Protein AF-A0A497JUW7-F1 (afdb_monomer_lite)

pLDDT: mean 93.81, std 7.72, range [48.34, 98.5]

Foldseek 3Di:
DFDPDCLQPPPHDGPKDFDWDFPDDPVPFAAAQPPTFFFWFQDVVGRVDIDTFGFHDWDDDPNWIWTWTGRPNDPDIDPDIGTPVGTGGTGPDIHDDPDD

Radius of gyration: 12.96 Å; chains: 1; bounding box: 30×24×38 Å

Secondary structure (DSSP, 8-state):
----SGGGTTTS-TT-EEEEE-S--GGGS---TTTPPEEEEEETTEEEEEEEEEEEEEEEETTEEEEEEE-TT-SS--SSEEEGGGEEEEEEEEE-----

Structure (mmCIF, N/CA/C/O backbone):
data_AF-A0A497JUW7-F1
#
_entry.id   AF-A0A497JUW7-F1
#
loop_
_atom_site.group_PDB
_atom_site.id
_atom_site.type_symbol
_atom_site.label_atom_id
_atom_site.label_alt_id
_atom_site.label_comp_id
_atom_site.label_asym_id
_atom_site.label_entity_id
_atom_site.label_seq_id
_atom_site.pdbx_PDB_ins_code
_atom_site.Cartn_x
_atom_site.Cartn_y
_atom_site.Cartn_z
_atom_site.occupancy
_atom_site.B_iso_or_equiv
_atom_site.auth_seq_id
_atom_site.auth_comp_id
_atom_site.auth_asym_id
_atom_site.auth_atom_id
_atom_site.pdbx_PDB_model_num
ATOM 1 N N . MET A 1 1 ? -0.515 -5.802 -10.810 1.00 87.38 1 MET A N 1
ATOM 2 C CA . MET A 1 1 ? -0.491 -4.374 -11.231 1.00 87.38 1 MET A CA 1
ATOM 3 C C . MET A 1 1 ? 0.957 -3.935 -11.397 1.00 87.38 1 MET A C 1
ATOM 5 O O . MET A 1 1 ? 1.819 -4.689 -10.967 1.00 87.38 1 MET A O 1
ATOM 9 N N . THR A 1 2 ? 1.225 -2.754 -11.950 1.00 83.06 2 THR A N 1
ATOM 10 C CA . THR A 1 2 ? 2.587 -2.196 -12.050 1.00 83.06 2 THR A CA 1
ATOM 11 C C . THR A 1 2 ? 2.675 -0.843 -11.337 1.00 83.06 2 THR A C 1
ATOM 13 O O . THR A 1 2 ? 1.745 -0.044 -11.492 1.00 83.06 2 THR A O 1
ATOM 16 N N . PRO A 1 3 ? 3.744 -0.545 -10.569 1.00 83.25 3 PRO A N 1
ATOM 17 C CA . PRO A 1 3 ? 4.004 0.806 -10.083 1.00 83.25 3 PRO A CA 1
ATOM 18 C C . PRO A 1 3 ? 4.196 1.766 -11.258 1.00 83.25 3 PRO A C 1
ATOM 20 O O . PRO A 1 3 ? 4.817 1.412 -12.260 1.00 83.25 3 PRO A O 1
ATOM 23 N N . ILE A 1 4 ? 3.675 2.983 -11.114 1.00 87.25 4 ILE A N 1
ATOM 24 C CA . ILE A 1 4 ? 3.791 4.068 -12.105 1.00 87.25 4 ILE A CA 1
ATOM 25 C C . ILE A 1 4 ? 4.548 5.290 -11.557 1.00 87.25 4 ILE A C 1
ATOM 27 O O . ILE A 1 4 ? 4.631 6.314 -12.224 1.00 87.25 4 ILE A O 1
ATOM 31 N N . SER A 1 5 ? 5.066 5.193 -10.329 1.00 91.06 5 SER A N 1
ATOM 32 C CA . SER A 1 5 ? 5.780 6.247 -9.604 1.00 91.06 5 SER A CA 1
ATOM 33 C C . SER A 1 5 ? 7.012 5.660 -8.916 1.00 91.06 5 SER A C 1
ATOM 35 O O . SER A 1 5 ? 7.005 4.494 -8.522 1.00 91.06 5 SER A O 1
ATOM 37 N N . GLU A 1 6 ? 8.033 6.491 -8.720 1.00 93.38 6 GLU A N 1
ATOM 38 C CA . GLU A 1 6 ? 9.297 6.160 -8.049 1.00 93.38 6 GLU A CA 1
ATOM 39 C C . GLU A 1 6 ? 9.196 6.228 -6.509 1.00 93.38 6 GLU A C 1
ATOM 41 O O . GLU A 1 6 ? 10.193 6.070 -5.802 1.00 93.38 6 GLU A O 1
ATOM 46 N N . SER A 1 7 ? 7.999 6.464 -5.950 1.00 94.69 7 SER A N 1
ATOM 47 C CA . SER A 1 7 ? 7.797 6.633 -4.498 1.00 94.69 7 SER A CA 1
ATOM 48 C C . SER A 1 7 ? 8.157 5.399 -3.671 1.00 94.69 7 SER A C 1
ATOM 50 O O . SER A 1 7 ? 8.378 5.511 -2.467 1.00 94.69 7 SER A O 1
ATOM 52 N N . MET A 1 8 ? 8.220 4.227 -4.301 1.00 96.25 8 MET A N 1
ATOM 53 C CA . MET A 1 8 ? 8.582 2.962 -3.666 1.00 96.25 8 MET A CA 1
ATOM 54 C C . MET A 1 8 ? 9.989 2.480 -4.025 1.00 96.25 8 MET A C 1
ATOM 56 O O . MET A 1 8 ? 10.368 1.389 -3.603 1.00 96.25 8 MET A O 1
ATOM 60 N N . GLU A 1 9 ? 10.784 3.259 -4.760 1.00 93.50 9 GLU A N 1
ATOM 61 C CA . GLU A 1 9 ? 12.163 2.870 -5.057 1.00 93.50 9 GLU A CA 1
ATOM 62 C C . GLU A 1 9 ? 13.061 2.911 -3.804 1.00 93.50 9 GLU A C 1
ATOM 64 O O . GLU A 1 9 ? 12.866 3.748 -2.923 1.00 93.50 9 GLU A O 1
ATOM 69 N N . PRO A 1 10 ? 14.059 2.013 -3.685 1.00 92.75 10 PRO A N 1
ATOM 70 C CA . PRO A 1 10 ? 14.411 0.933 -4.613 1.00 92.75 10 PRO A CA 1
ATOM 71 C C . PRO A 1 10 ? 13.605 -0.364 -4.400 1.00 92.75 10 PRO A C 1
ATOM 73 O O . PRO A 1 10 ? 13.870 -1.350 -5.085 1.00 92.75 10 PRO A O 1
ATOM 76 N N . THR A 1 11 ? 12.668 -0.392 -3.447 1.00 93.75 11 THR A N 1
ATOM 77 C CA . THR A 1 11 ? 11.912 -1.596 -3.065 1.00 93.75 11 THR A CA 1
ATOM 78 C C . THR A 1 11 ? 11.021 -2.112 -4.191 1.00 93.75 11 THR A C 1
ATOM 80 O O . THR A 1 11 ? 11.002 -3.314 -4.442 1.00 93.75 11 THR A O 1
ATOM 83 N N . LEU A 1 12 ? 10.290 -1.214 -4.855 1.00 93.19 12 LEU A N 1
ATOM 84 C CA . LEU A 1 12 ? 9.509 -1.484 -6.060 1.00 93.19 12 LEU A CA 1
ATOM 85 C C . LEU A 1 12 ? 9.912 -0.479 -7.130 1.00 93.19 12 LEU A C 1
ATOM 87 O O . LEU A 1 12 ? 9.896 0.725 -6.874 1.00 93.19 12 LEU A O 1
ATOM 91 N N . LYS A 1 13 ? 10.234 -0.967 -8.324 1.00 93.31 13 LYS A N 1
ATOM 92 C CA . LYS A 1 13 ? 10.588 -0.127 -9.467 1.00 93.31 13 LYS A CA 1
ATOM 93 C C . LYS A 1 13 ? 9.394 0.072 -10.384 1.00 93.31 13 LYS A C 1
ATOM 95 O O . LYS A 1 13 ? 8.488 -0.764 -10.463 1.00 93.31 13 LYS A O 1
ATOM 100 N N . VAL A 1 14 ? 9.405 1.181 -11.117 1.00 91.75 14 VAL A N 1
ATOM 101 C CA . VAL A 1 14 ? 8.426 1.410 -12.184 1.00 91.75 14 VAL A CA 1
ATOM 102 C C . VAL A 1 14 ? 8.505 0.263 -13.196 1.00 91.75 14 VAL A C 1
ATOM 104 O O . VAL A 1 14 ? 9.582 -0.096 -13.665 1.00 91.75 14 VAL A O 1
ATOM 107 N N . GLY A 1 15 ? 7.349 -0.324 -13.516 1.00 89.56 15 GLY A N 1
ATOM 108 C CA . GLY A 1 15 ? 7.246 -1.470 -14.426 1.00 89.56 15 GLY A CA 1
ATOM 109 C C . GLY A 1 15 ? 7.324 -2.854 -13.770 1.00 89.56 15 GLY A C 1
ATOM 110 O O . GLY A 1 15 ? 6.975 -3.830 -14.432 1.00 89.56 15 GLY A O 1
ATOM 111 N N . ASP A 1 16 ? 7.685 -2.967 -12.485 1.00 92.31 16 ASP A N 1
ATOM 112 C CA . ASP A 1 16 ? 7.645 -4.255 -11.777 1.00 92.31 16 ASP A CA 1
ATOM 113 C C . ASP A 1 16 ? 6.228 -4.840 -11.772 1.00 92.31 16 ASP A C 1
ATOM 115 O O . ASP A 1 16 ? 5.244 -4.137 -11.526 1.00 92.31 16 ASP A O 1
ATOM 119 N N . LEU A 1 17 ? 6.104 -6.151 -11.991 1.00 92.69 17 LEU A N 1
ATOM 120 C CA . LEU A 1 17 ? 4.811 -6.820 -11.904 1.00 92.69 17 LEU A CA 1
ATOM 121 C C . LEU A 1 17 ? 4.550 -7.265 -10.461 1.00 92.69 17 LEU A C 1
ATOM 123 O O . LEU A 1 17 ? 5.217 -8.151 -9.927 1.00 92.69 17 LEU A O 1
ATOM 127 N N . LEU A 1 18 ? 3.537 -6.659 -9.842 1.00 94.56 18 LEU A N 1
ATOM 128 C CA . LEU A 1 18 ? 3.122 -6.952 -8.472 1.00 94.56 18 LEU A CA 1
ATOM 129 C C . LEU A 1 18 ? 2.017 -8.006 -8.442 1.00 94.56 18 LEU A C 1
ATOM 131 O O . LEU A 1 18 ? 0.954 -7.818 -9.057 1.00 94.56 18 LEU A O 1
ATOM 135 N N . VAL A 1 19 ? 2.246 -9.058 -7.656 1.00 95.06 19 VAL A N 1
ATOM 136 C CA . VAL A 1 19 ? 1.229 -10.036 -7.259 1.00 95.06 19 VAL A CA 1
ATOM 137 C C . VAL A 1 19 ? 0.615 -9.581 -5.941 1.00 95.06 19 VAL A C 1
ATOM 139 O O . VAL A 1 19 ? 1.321 -9.366 -4.954 1.00 95.06 19 VAL A O 1
ATOM 142 N N . ILE A 1 20 ? -0.708 -9.426 -5.939 1.00 95.94 20 ILE A N 1
ATOM 143 C CA . ILE A 1 20 ? -1.462 -8.859 -4.820 1.00 95.94 20 ILE A CA 1
ATOM 144 C C . ILE A 1 20 ? -2.373 -9.927 -4.237 1.00 95.94 20 ILE A C 1
ATOM 146 O O . ILE A 1 20 ? -3.143 -10.556 -4.962 1.00 95.94 20 ILE A O 1
ATOM 150 N N . GLN A 1 21 ? -2.313 -10.082 -2.921 1.00 95.19 21 GLN A N 1
ATOM 151 C CA . GLN A 1 21 ? -3.274 -10.854 -2.153 1.00 95.19 21 GLN A CA 1
ATOM 152 C C . GLN A 1 21 ? -4.378 -9.916 -1.653 1.00 95.19 21 GLN A C 1
ATOM 154 O O . GLN A 1 21 ? -4.124 -9.051 -0.816 1.00 95.19 21 GLN A O 1
ATOM 159 N N . GLY A 1 22 ? -5.589 -10.071 -2.192 1.00 93.50 22 GLY A N 1
ATOM 160 C CA . GLY A 1 22 ? -6.799 -9.417 -1.682 1.00 93.50 22 GLY A CA 1
ATOM 161 C C . GLY A 1 22 ? -7.521 -10.268 -0.634 1.00 93.50 22 GLY A C 1
ATOM 162 O O . GLY A 1 22 ? -7.038 -11.334 -0.257 1.00 93.50 22 GLY A O 1
ATOM 163 N N . GLY A 1 23 ? -8.695 -9.808 -0.187 1.00 88.69 23 GLY A N 1
ATOM 164 C CA . GLY A 1 23 ? -9.541 -10.550 0.763 1.00 88.69 23 GLY A CA 1
ATOM 165 C C . GLY A 1 23 ? -8.904 -10.745 2.144 1.00 88.69 23 GLY A C 1
ATOM 166 O O . GLY A 1 23 ? -9.166 -11.747 2.801 1.00 88.69 23 GLY A O 1
ATOM 167 N N . LEU A 1 24 ? -8.028 -9.822 2.540 1.00 89.88 24 LEU A N 1
ATOM 168 C CA . LEU A 1 24 ? -7.336 -9.836 3.826 1.00 89.88 24 LEU A CA 1
ATOM 169 C C . LEU A 1 24 ? -8.260 -9.328 4.929 1.00 89.88 24 LEU A C 1
ATOM 171 O O . LEU A 1 24 ? -9.033 -8.395 4.691 1.00 89.88 24 LEU A O 1
ATOM 175 N N . ASN A 1 25 ? -8.105 -9.851 6.147 1.00 93.44 25 ASN A N 1
ATOM 176 C CA . ASN A 1 25 ? -8.595 -9.116 7.302 1.00 93.44 25 ASN A CA 1
ATOM 177 C C . ASN A 1 25 ? -7.618 -7.965 7.592 1.00 93.44 25 ASN A C 1
ATOM 179 O O . ASN A 1 25 ? -6.405 -8.131 7.433 1.00 93.44 25 ASN A O 1
ATOM 183 N N . PRO A 1 26 ? -8.090 -6.800 8.057 1.00 90.88 26 PRO A N 1
ATOM 184 C CA . PRO A 1 26 ? -7.211 -5.669 8.377 1.00 90.88 26 PRO A CA 1
ATOM 185 C C . PRO A 1 26 ? -6.179 -5.992 9.477 1.00 90.88 26 PRO A C 1
ATOM 187 O O . PRO A 1 26 ? -5.098 -5.399 9.559 1.00 90.88 26 PRO A O 1
ATOM 190 N N . GLU A 1 27 ? -6.487 -6.980 10.315 1.00 93.25 27 GLU A N 1
ATOM 191 C CA . GLU A 1 27 ? -5.585 -7.535 11.324 1.00 93.25 27 GLU A CA 1
ATOM 192 C C . GLU A 1 27 ? -4.342 -8.197 10.705 1.00 93.25 27 GLU A C 1
ATOM 194 O O . GLU A 1 27 ? -3.247 -8.018 11.239 1.00 93.25 27 GLU A O 1
ATOM 199 N N . ASP A 1 28 ? -4.484 -8.835 9.536 1.00 93.81 28 ASP A N 1
ATOM 200 C CA . ASP A 1 28 ? -3.431 -9.584 8.824 1.00 93.81 28 ASP A CA 1
ATOM 201 C C . ASP A 1 28 ? -2.387 -8.685 8.135 1.00 93.81 28 ASP A C 1
ATOM 203 O O . ASP A 1 28 ? -1.417 -9.173 7.537 1.00 93.81 28 ASP A O 1
ATOM 207 N N . ILE A 1 29 ? -2.605 -7.368 8.161 1.00 96.75 29 ILE A N 1
ATOM 208 C CA . ILE A 1 29 ? -1.703 -6.371 7.591 1.00 96.75 29 ILE A CA 1
ATOM 209 C C . ILE A 1 29 ? -0.725 -5.929 8.678 1.00 96.75 29 ILE A C 1
ATOM 211 O O . ILE A 1 29 ? -1.116 -5.290 9.666 1.00 96.75 29 ILE A O 1
ATOM 215 N N . ASN A 1 30 ? 0.553 -6.251 8.480 1.00 97.81 30 ASN A N 1
ATOM 216 C CA . ASN A 1 30 ? 1.625 -5.754 9.332 1.00 97.81 30 ASN A CA 1
ATOM 217 C C . ASN A 1 30 ? 1.879 -4.272 9.033 1.00 97.81 30 ASN A C 1
ATOM 219 O O . ASN A 1 30 ? 2.021 -3.896 7.870 1.00 97.81 30 ASN A O 1
ATOM 223 N N . ALA A 1 31 ? 1.968 -3.433 10.063 1.00 97.81 31 ALA A N 1
ATOM 224 C CA . ALA A 1 31 ? 2.191 -2.002 9.899 1.00 97.81 31 ALA A CA 1
ATOM 225 C C . ALA A 1 31 ? 3.310 -1.529 10.830 1.00 97.81 31 ALA A C 1
ATOM 227 O O . ALA A 1 31 ? 3.098 -1.341 12.022 1.00 97.81 31 ALA A O 1
ATOM 228 N N . GLU A 1 32 ? 4.497 -1.354 10.256 1.00 97.25 32 GLU A N 1
ATOM 229 C CA . GLU A 1 32 ? 5.731 -0.979 10.948 1.00 97.25 32 GLU A CA 1
ATOM 230 C C . GLU A 1 32 ? 6.629 -0.243 9.934 1.00 97.25 32 GLU A C 1
ATOM 232 O O . GLU A 1 32 ? 6.707 -0.680 8.780 1.00 97.25 32 GLU A O 1
ATOM 237 N N . PRO A 1 33 ? 7.339 0.843 10.289 1.00 93.12 33 PRO A N 1
ATOM 238 C CA . PRO A 1 33 ? 8.019 1.698 9.317 1.00 93.12 33 PRO A CA 1
ATOM 239 C C . PRO 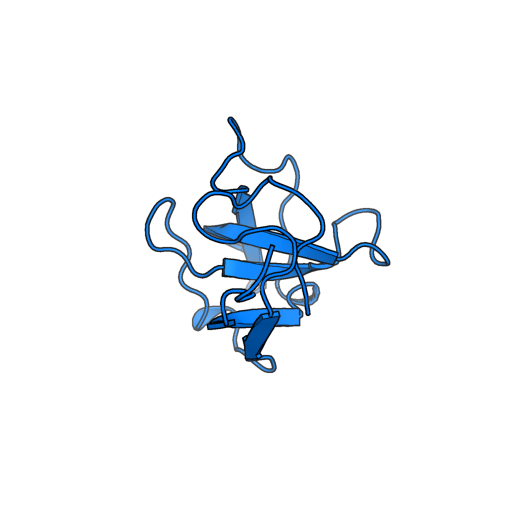A 1 33 ? 9.006 1.005 8.372 1.00 93.12 33 PRO A C 1
ATOM 241 O O . PRO A 1 33 ? 9.139 1.444 7.235 1.00 93.12 33 PRO A O 1
ATOM 244 N N . ASN A 1 34 ? 9.673 -0.071 8.806 1.00 93.06 34 ASN A N 1
ATOM 245 C CA . ASN A 1 34 ? 10.699 -0.756 8.003 1.00 93.06 34 ASN A CA 1
ATOM 246 C C . ASN A 1 34 ? 10.317 -2.180 7.574 1.00 93.06 34 ASN A C 1
ATOM 248 O O . ASN A 1 34 ? 10.944 -2.741 6.679 1.00 93.06 34 ASN A O 1
ATOM 252 N N . THR A 1 35 ? 9.319 -2.786 8.217 1.00 96.56 35 THR A N 1
ATOM 253 C CA . THR A 1 35 ? 8.938 -4.196 8.006 1.00 96.56 35 THR A CA 1
ATOM 254 C C . THR A 1 35 ? 7.447 -4.374 7.741 1.00 96.56 35 THR A C 1
ATOM 256 O O . THR A 1 35 ? 6.983 -5.501 7.578 1.00 96.56 35 THR A O 1
ATOM 259 N N . GLY A 1 36 ? 6.693 -3.276 7.685 1.00 97.88 36 GLY A N 1
ATOM 260 C CA . GLY A 1 36 ? 5.282 -3.280 7.344 1.00 97.88 36 GLY A CA 1
ATOM 261 C C . GLY A 1 36 ? 5.030 -3.781 5.931 1.00 97.88 36 GLY A C 1
ATOM 262 O O . GLY A 1 36 ? 5.891 -3.688 5.048 1.00 97.88 36 GLY A O 1
ATOM 263 N N . ASP A 1 37 ? 3.830 -4.302 5.730 1.00 98.31 37 ASP A N 1
ATOM 264 C CA . ASP A 1 37 ? 3.375 -4.792 4.442 1.00 98.31 37 ASP A CA 1
ATOM 265 C C . ASP A 1 37 ? 3.253 -3.633 3.445 1.00 98.31 37 ASP A C 1
ATOM 267 O O . ASP A 1 37 ? 2.873 -2.510 3.788 1.00 98.31 37 ASP A O 1
ATOM 271 N N . ILE A 1 38 ? 3.557 -3.912 2.178 1.00 98.19 38 ILE A N 1
ATOM 272 C CA . ILE A 1 38 ? 3.264 -2.985 1.087 1.00 98.19 38 ILE A CA 1
ATOM 273 C C . ILE A 1 38 ? 1.824 -3.227 0.661 1.00 98.19 38 ILE A C 1
ATOM 275 O O . ILE A 1 38 ? 1.480 -4.323 0.214 1.00 98.19 38 ILE A O 1
ATOM 279 N N . ILE A 1 39 ? 0.987 -2.207 0.793 1.00 98.06 39 ILE A N 1
ATOM 280 C CA . ILE A 1 39 ? -0.446 -2.297 0.530 1.00 98.06 39 ILE A CA 1
ATOM 281 C C . ILE A 1 39 ? -0.836 -1.475 -0.688 1.00 98.06 39 ILE A C 1
ATOM 283 O O . ILE A 1 39 ? -0.264 -0.423 -0.971 1.00 98.06 39 ILE A O 1
ATOM 287 N N . VAL A 1 40 ? -1.837 -1.980 -1.400 1.00 97.75 40 VAL A N 1
ATOM 288 C CA . VAL A 1 40 ? -2.503 -1.299 -2.504 1.00 97.75 40 VAL A CA 1
ATOM 289 C C . VAL A 1 40 ? -3.845 -0.809 -1.994 1.00 97.75 40 VAL A C 1
ATOM 291 O O . VAL A 1 40 ? -4.629 -1.598 -1.462 1.00 97.75 40 VAL A O 1
ATOM 294 N N . PHE A 1 41 ? -4.122 0.477 -2.156 1.00 97.38 41 PHE A N 1
ATOM 295 C CA . PHE A 1 41 ? -5.343 1.085 -1.643 1.00 97.38 41 PHE A CA 1
ATOM 296 C C . PHE A 1 41 ? -5.855 2.200 -2.547 1.00 97.38 41 PHE A C 1
ATOM 298 O O . PHE A 1 41 ? -5.118 2.762 -3.359 1.00 97.38 41 PHE A O 1
ATOM 305 N N . ARG A 1 42 ? -7.140 2.522 -2.400 1.00 97.50 42 ARG A N 1
ATOM 306 C CA . ARG A 1 42 ? -7.754 3.691 -3.040 1.00 97.50 42 ARG A CA 1
ATOM 307 C C . ARG A 1 42 ? -7.327 4.955 -2.315 1.00 97.50 42 ARG A C 1
ATOM 309 O O . ARG A 1 42 ? -7.441 5.019 -1.094 1.00 97.50 42 ARG A O 1
ATOM 316 N N . LYS A 1 43 ? -6.880 5.977 -3.037 1.00 96.38 43 LYS A N 1
ATOM 317 C CA . LYS A 1 43 ? -6.443 7.233 -2.422 1.00 96.38 43 LYS A CA 1
ATOM 318 C C . LYS A 1 43 ? -7.606 7.938 -1.710 1.00 96.38 43 LYS A C 1
ATOM 320 O O . LYS A 1 43 ? -8.622 8.236 -2.349 1.00 96.38 43 LYS A O 1
ATOM 325 N N . PRO A 1 44 ? -7.475 8.272 -0.413 1.00 95.38 44 PRO A N 1
ATOM 326 C CA . PRO A 1 44 ? -8.454 9.111 0.267 1.00 95.38 44 PRO A CA 1
ATOM 327 C C . PRO A 1 44 ? -8.656 10.445 -0.465 1.00 95.38 44 PRO A C 1
ATOM 329 O O . PRO A 1 44 ? -7.700 11.148 -0.780 1.00 95.38 44 PRO A O 1
ATOM 332 N N . GLY A 1 45 ? -9.910 10.776 -0.778 1.00 94.38 45 GLY A N 1
ATOM 333 C CA . GLY A 1 45 ? -10.277 11.972 -1.548 1.00 94.38 45 GLY A CA 1
ATOM 334 C C . GLY A 1 45 ? -10.245 11.817 -3.076 1.00 94.38 45 GLY A C 1
ATOM 335 O O . GLY A 1 45 ? -10.846 12.645 -3.754 1.00 94.38 45 GLY A O 1
ATOM 336 N N . ASN A 1 46 ? -9.624 10.764 -3.624 1.00 94.50 46 ASN A N 1
ATOM 337 C CA . ASN A 1 46 ? -9.681 10.429 -5.055 1.00 94.50 46 ASN A CA 1
ATOM 338 C C . ASN A 1 46 ? -9.719 8.898 -5.280 1.00 94.50 46 ASN A C 1
ATOM 340 O O . ASN A 1 46 ? -8.696 8.302 -5.620 1.00 94.50 46 ASN A O 1
ATOM 344 N N . PRO A 1 47 ? -10.875 8.234 -5.086 1.00 88.50 47 PRO A N 1
ATOM 345 C CA . PRO A 1 47 ? -10.960 6.769 -5.069 1.00 88.50 47 PRO A CA 1
ATOM 346 C C . PRO A 1 47 ? -10.662 6.048 -6.396 1.00 88.50 47 PRO A C 1
ATOM 348 O O . PRO A 1 47 ? -10.532 4.818 -6.386 1.00 88.50 47 PRO A O 1
ATOM 351 N N . ASP A 1 48 ? -10.582 6.783 -7.510 1.00 93.25 48 ASP A N 1
ATOM 352 C CA . ASP A 1 48 ? -10.191 6.269 -8.832 1.00 93.25 48 ASP A CA 1
ATOM 353 C C . ASP A 1 48 ? -8.668 6.091 -8.962 1.00 93.25 48 ASP A C 1
ATOM 355 O O . ASP A 1 48 ? -8.189 5.352 -9.821 1.00 93.25 48 ASP A O 1
ATOM 359 N N . GLU A 1 49 ? -7.896 6.737 -8.085 1.00 94.81 49 GLU A N 1
ATOM 360 C CA . GLU A 1 49 ? -6.442 6.630 -8.026 1.00 94.81 49 GLU A CA 1
ATOM 361 C C . GLU A 1 49 ? -6.032 5.531 -7.037 1.00 94.81 49 GLU A C 1
ATOM 363 O O . GLU A 1 49 ? -6.439 5.527 -5.870 1.00 94.81 49 GLU A O 1
ATOM 368 N N . LEU A 1 50 ? -5.205 4.593 -7.504 1.00 96.06 50 LEU A N 1
ATOM 369 C CA . LEU A 1 50 ? -4.615 3.554 -6.665 1.00 96.06 50 LEU A CA 1
ATOM 370 C C . LEU A 1 50 ? -3.205 3.948 -6.247 1.00 96.06 50 LEU A C 1
ATOM 372 O O . LEU A 1 50 ? -2.392 4.349 -7.078 1.00 96.06 50 LEU A O 1
ATOM 376 N N . VAL A 1 51 ? -2.910 3.768 -4.965 1.00 97.25 51 VAL A N 1
ATOM 377 C CA . VAL A 1 51 ? -1.600 4.041 -4.374 1.00 97.25 51 VAL A CA 1
ATOM 378 C C . VAL A 1 51 ? -1.026 2.741 -3.828 1.00 97.25 51 VAL A C 1
ATOM 380 O O . VAL A 1 51 ? -1.750 1.909 -3.279 1.00 97.25 51 VAL A O 1
ATOM 383 N N . VAL A 1 52 ? 0.283 2.563 -4.006 1.00 97.69 52 VAL A N 1
ATOM 384 C CA . VAL A 1 52 ? 1.045 1.425 -3.483 1.00 97.69 52 VAL A CA 1
ATOM 385 C C . VAL A 1 52 ? 2.103 1.974 -2.547 1.00 97.69 52 VAL A C 1
ATOM 387 O O . VAL A 1 52 ? 3.075 2.535 -3.033 1.00 97.69 52 VAL A O 1
ATOM 390 N N . HIS A 1 53 ? 1.923 1.827 -1.237 1.00 98.38 53 HIS A N 1
ATOM 391 C CA . HIS A 1 53 ? 2.864 2.317 -0.225 1.00 98.38 53 HIS A CA 1
ATOM 392 C C . HIS A 1 53 ? 2.999 1.324 0.932 1.00 98.38 53 HIS A C 1
ATOM 394 O O . HIS A 1 53 ? 2.163 0.436 1.114 1.00 98.38 53 HIS A O 1
ATOM 400 N N . ARG A 1 54 ? 4.058 1.471 1.734 1.00 98.50 54 ARG A N 1
ATOM 401 C CA . ARG A 1 54 ? 4.253 0.665 2.939 1.00 98.50 54 ARG A CA 1
ATOM 402 C C . ARG A 1 54 ? 3.319 1.134 4.045 1.00 98.50 54 ARG A C 1
ATOM 404 O O . ARG A 1 54 ? 3.253 2.331 4.329 1.00 98.50 54 ARG A O 1
ATOM 411 N N . ALA A 1 55 ? 2.626 0.201 4.687 1.00 98.44 55 ALA A N 1
ATOM 412 C CA . ALA A 1 55 ? 1.920 0.459 5.933 1.00 98.44 55 ALA A CA 1
ATOM 413 C C . ALA A 1 55 ? 2.952 0.653 7.051 1.00 98.44 55 ALA A C 1
ATOM 415 O O . ALA A 1 55 ? 3.670 -0.276 7.408 1.00 98.44 55 ALA A O 1
ATOM 416 N N . ILE A 1 56 ? 3.047 1.862 7.598 1.00 98.50 56 ILE A N 1
ATOM 417 C CA . ILE A 1 56 ? 4.040 2.195 8.631 1.00 98.50 56 ILE A CA 1
ATOM 418 C C . ILE A 1 56 ? 3.441 2.259 10.035 1.00 98.50 56 ILE A C 1
ATOM 420 O O . ILE A 1 56 ? 4.180 2.247 11.012 1.00 98.50 56 ILE A O 1
ATOM 424 N N . ASN A 1 57 ? 2.114 2.367 10.135 1.00 98.19 57 ASN A N 1
ATOM 425 C CA . ASN A 1 57 ? 1.385 2.317 11.395 1.00 98.19 57 ASN A CA 1
ATOM 426 C C . ASN A 1 57 ? -0.067 1.874 11.153 1.00 98.19 57 ASN A C 1
ATOM 428 O O . ASN A 1 57 ? -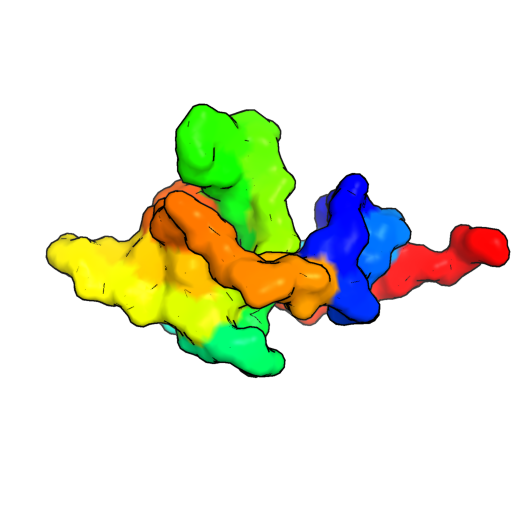0.625 2.134 10.083 1.00 98.19 57 ASN A O 1
ATOM 432 N N . LYS A 1 58 ? -0.674 1.239 12.156 1.00 97.31 58 LYS A N 1
ATOM 433 C CA . LYS A 1 58 ? -2.071 0.798 12.164 1.00 97.31 58 LYS A CA 1
ATOM 434 C C . LYS A 1 58 ? -2.738 1.276 13.448 1.00 97.31 58 LYS A C 1
ATOM 436 O O . LYS A 1 58 ? -2.236 1.040 14.542 1.00 97.31 58 LYS A O 1
ATOM 441 N N . ILE A 1 59 ? -3.870 1.954 13.305 1.00 97.38 59 ILE A N 1
ATOM 442 C CA . ILE A 1 59 ? -4.624 2.558 14.402 1.00 97.38 59 ILE A CA 1
ATOM 443 C C . ILE A 1 59 ? -6.022 1.960 14.394 1.00 97.38 59 ILE A C 1
ATOM 445 O O . ILE A 1 59 ? -6.708 1.999 13.375 1.00 97.38 59 ILE A O 1
ATOM 449 N N . GLU A 1 60 ? -6.464 1.451 15.536 1.00 96.88 60 GLU A N 1
ATOM 450 C CA . GLU A 1 60 ? -7.843 1.014 15.721 1.00 96.88 60 GLU A CA 1
ATOM 451 C C . GLU A 1 60 ? -8.674 2.142 16.345 1.00 96.88 60 GLU A C 1
ATOM 453 O O . GLU A 1 60 ? -8.294 2.725 17.364 1.00 96.88 60 GLU A O 1
ATOM 458 N N . ARG A 1 61 ? -9.815 2.475 15.732 1.00 96.50 61 ARG A N 1
ATOM 459 C CA . ARG A 1 61 ? -10.790 3.433 16.274 1.00 96.50 61 ARG A CA 1
ATOM 460 C C . ARG A 1 61 ? -12.198 2.889 16.084 1.00 96.50 61 ARG A C 1
ATOM 462 O O . ARG A 1 61 ? -12.653 2.735 14.955 1.00 96.50 61 ARG A O 1
ATOM 469 N N . ASN A 1 62 ? -12.904 2.660 17.192 1.00 94.69 62 ASN A N 1
ATOM 470 C CA . ASN A 1 62 ? -14.285 2.161 17.203 1.00 94.69 62 ASN A CA 1
ATOM 471 C C . ASN A 1 62 ? -14.462 0.842 16.420 1.00 94.69 62 ASN A C 1
ATOM 473 O O . ASN A 1 62 ? -15.425 0.702 15.669 1.00 94.69 62 ASN A O 1
ATOM 477 N N . GLY A 1 63 ? -13.518 -0.098 16.565 1.00 93.94 63 GLY A N 1
ATOM 478 C CA . GLY A 1 63 ? -13.554 -1.396 15.879 1.00 93.94 63 GLY A CA 1
ATOM 479 C C . GLY A 1 63 ? -13.261 -1.336 14.377 1.00 93.94 63 GLY A C 1
ATOM 480 O O . GLY A 1 63 ? -13.622 -2.260 13.659 1.00 93.94 63 GLY A O 1
ATOM 481 N N . ARG A 1 64 ? -12.658 -0.241 13.896 1.00 96.31 64 ARG A N 1
ATOM 482 C CA . ARG A 1 64 ? -12.202 -0.074 12.510 1.00 96.31 64 ARG A CA 1
ATOM 483 C C . ARG A 1 64 ? -10.724 0.259 12.467 1.00 96.31 64 ARG A C 1
ATOM 485 O O . ARG A 1 64 ? -10.258 1.078 13.269 1.00 96.31 64 ARG A O 1
ATOM 492 N N . TYR A 1 65 ? -10.012 -0.306 11.502 1.00 97.44 65 TYR A N 1
ATOM 493 C CA . TYR A 1 65 ? -8.603 -0.014 11.291 1.00 97.44 65 TYR A CA 1
ATOM 494 C C . TYR A 1 65 ? -8.373 1.133 10.306 1.00 97.44 65 TYR A C 1
ATOM 496 O O . TYR A 1 65 ? -9.047 1.283 9.284 1.00 97.44 65 TYR A O 1
ATOM 504 N N . TYR A 1 66 ? -7.360 1.931 10.629 1.00 98.06 66 TYR A N 1
ATOM 505 C CA . TYR A 1 66 ? -6.827 3.011 9.813 1.00 98.06 66 TYR A CA 1
ATOM 506 C C . TYR A 1 66 ? -5.320 2.831 9.685 1.00 98.06 66 TYR A C 1
ATOM 508 O O . TYR A 1 66 ? -4.622 2.606 10.675 1.00 98.06 66 TYR A O 1
ATOM 516 N N . PHE A 1 67 ? -4.810 2.957 8.469 1.00 98.31 67 PHE A N 1
ATOM 517 C CA . PHE A 1 67 ? -3.401 2.774 8.161 1.00 98.31 67 PHE A CA 1
ATOM 518 C C . PHE A 1 67 ? -2.751 4.114 7.845 1.00 98.31 67 PHE A C 1
ATOM 520 O O . PHE A 1 67 ? -3.266 4.898 7.045 1.00 98.31 67 PHE A O 1
ATOM 527 N N . ILE A 1 68 ? -1.587 4.355 8.444 1.00 98.38 68 ILE A N 1
ATOM 528 C CA . ILE A 1 68 ? -0.671 5.400 7.989 1.00 98.38 68 ILE A CA 1
ATOM 529 C C . ILE A 1 68 ? 0.285 4.741 7.009 1.00 98.38 68 ILE A C 1
ATOM 531 O O . ILE A 1 68 ? 0.888 3.707 7.311 1.00 98.38 68 ILE A O 1
ATOM 535 N N . THR A 1 69 ? 0.417 5.342 5.834 1.00 98.50 69 THR A N 1
ATOM 536 C CA . THR A 1 69 ? 1.224 4.809 4.741 1.00 98.50 69 THR A CA 1
ATOM 537 C C . THR A 1 69 ? 2.328 5.776 4.350 1.00 98.50 69 THR A C 1
ATOM 539 O O . THR A 1 69 ? 2.286 6.970 4.657 1.00 98.50 69 THR A O 1
ATOM 542 N N . LYS A 1 70 ? 3.381 5.236 3.743 1.00 98.50 70 LYS A N 1
ATOM 543 C CA . LYS A 1 70 ? 4.513 6.014 3.256 1.00 98.50 70 LYS A CA 1
ATOM 544 C C . LYS A 1 70 ? 5.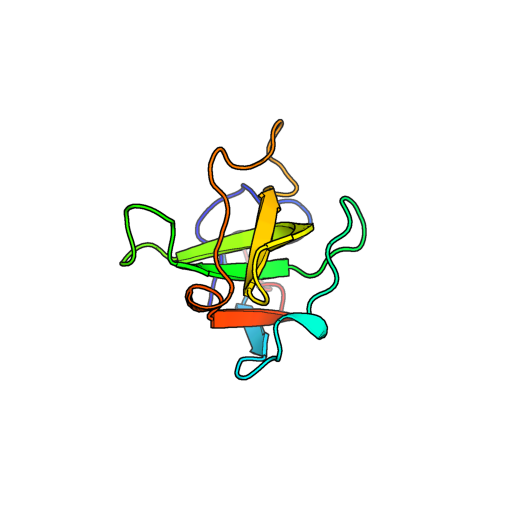157 5.298 2.074 1.00 98.50 70 LYS A C 1
ATOM 546 O O . LYS A 1 70 ? 5.410 4.096 2.140 1.00 98.50 70 LYS A O 1
ATOM 551 N N . GLY A 1 71 ? 5.473 6.050 1.025 1.00 97.94 71 GLY A N 1
ATOM 552 C CA . GLY A 1 71 ? 6.388 5.585 -0.012 1.00 97.94 71 GLY A CA 1
ATOM 553 C C . GLY A 1 71 ? 7.792 5.388 0.555 1.00 97.94 71 GLY A C 1
ATOM 554 O O . GLY A 1 71 ? 8.306 6.271 1.252 1.00 97.94 71 GLY A O 1
ATOM 555 N N . ASP A 1 72 ? 8.429 4.254 0.283 1.00 97.19 72 ASP A N 1
ATOM 556 C CA . ASP A 1 72 ? 9.776 3.958 0.789 1.00 97.19 72 ASP A CA 1
ATOM 557 C C . ASP A 1 72 ? 10.785 5.066 0.428 1.00 97.19 72 ASP A C 1
ATOM 559 O O . ASP A 1 72 ? 11.582 5.461 1.281 1.00 97.19 72 ASP A O 1
ATOM 563 N N . ASN A 1 73 ? 10.645 5.667 -0.758 1.00 96.94 73 ASN A N 1
ATOM 564 C CA . ASN A 1 73 ? 11.454 6.783 -1.257 1.00 96.94 73 ASN A CA 1
ATOM 565 C C . ASN A 1 73 ? 10.956 8.178 -0.818 1.00 96.94 73 ASN A C 1
ATOM 567 O O . ASN A 1 73 ? 11.598 9.195 -1.075 1.00 96.94 73 ASN A O 1
ATOM 571 N N . ASN A 1 74 ? 9.794 8.276 -0.168 1.00 96.75 74 ASN A N 1
ATOM 572 C CA . ASN A 1 74 ? 9.248 9.569 0.250 1.00 96.75 74 ASN A CA 1
ATOM 573 C C . ASN A 1 74 ? 9.936 10.065 1.532 1.00 96.75 74 ASN A C 1
ATOM 575 O O . ASN A 1 74 ? 10.245 9.288 2.433 1.00 96.75 74 ASN A O 1
ATOM 579 N N . ALA A 1 75 ? 10.113 11.379 1.687 1.00 96.38 75 ALA A N 1
ATOM 580 C CA . ALA A 1 75 ? 10.707 11.955 2.903 1.00 96.38 75 ALA A CA 1
ATOM 581 C C . ALA A 1 75 ? 9.749 11.971 4.111 1.00 96.38 75 ALA A C 1
ATOM 583 O O . ALA A 1 75 ? 10.181 12.091 5.257 1.00 96.38 75 ALA A O 1
ATOM 584 N N . ARG A 1 76 ? 8.436 11.898 3.866 1.00 97.44 76 ARG A N 1
ATOM 585 C CA . ARG A 1 76 ? 7.384 11.999 4.886 1.00 97.44 76 ARG A CA 1
ATOM 586 C C . ARG A 1 76 ? 6.291 10.958 4.630 1.00 97.44 76 ARG A C 1
ATOM 588 O O . ARG A 1 76 ? 6.158 10.523 3.485 1.00 97.44 76 ARG A O 1
ATOM 595 N N . PRO A 1 77 ? 5.533 10.562 5.667 1.00 97.94 77 PRO A N 1
ATOM 596 C CA . PRO A 1 77 ? 4.305 9.801 5.490 1.00 97.94 77 PRO A CA 1
ATOM 597 C C . PRO A 1 77 ? 3.289 10.549 4.634 1.00 97.94 77 PRO A C 1
ATOM 599 O O . PRO A 1 77 ? 3.344 11.778 4.516 1.00 97.94 77 PRO A O 1
ATOM 602 N N . ASP A 1 78 ? 2.343 9.796 4.091 1.00 97.50 78 ASP A N 1
ATOM 603 C CA . ASP A 1 78 ? 1.191 10.362 3.411 1.00 97.50 78 ASP A CA 1
ATOM 604 C C . ASP A 1 78 ? 0.369 11.218 4.386 1.00 97.50 78 ASP A C 1
ATOM 606 O O . ASP A 1 78 ? 0.278 10.939 5.584 1.00 97.50 78 ASP A O 1
ATOM 610 N N . ASN A 1 79 ? -0.236 12.291 3.881 1.00 96.75 79 ASN A N 1
ATOM 611 C CA . ASN A 1 79 ? -0.999 13.246 4.689 1.00 96.75 79 ASN A CA 1
ATOM 612 C C . ASN A 1 79 ? -2.468 12.829 4.891 1.00 96.75 79 ASN A C 1
ATOM 614 O O . ASN A 1 79 ? -3.321 13.682 5.140 1.00 96.75 79 ASN A O 1
ATOM 618 N N . TRP A 1 80 ? -2.761 11.533 4.779 1.00 96.69 80 TRP A N 1
ATOM 619 C CA . TRP A 1 80 ? -4.077 10.935 4.976 1.00 96.69 80 TRP A CA 1
ATOM 620 C C . TRP A 1 80 ? -3.975 9.644 5.792 1.00 96.69 80 TRP A C 1
ATOM 622 O O . TRP A 1 80 ? -2.937 8.985 5.835 1.00 96.69 80 TRP A O 1
ATOM 632 N N . GLU A 1 81 ? -5.092 9.259 6.399 1.00 97.38 81 GLU A N 1
ATOM 633 C CA . GLU A 1 81 ? -5.281 7.930 6.975 1.00 97.38 81 GLU A CA 1
ATOM 634 C C . GLU A 1 81 ? -6.079 7.080 5.982 1.00 97.38 81 GLU A C 1
ATOM 636 O O . GLU A 1 81 ? -7.075 7.537 5.415 1.00 97.38 81 GLU A O 1
ATOM 641 N N . VAL A 1 82 ? -5.636 5.847 5.753 1.00 97.88 82 VAL A N 1
ATOM 642 C CA . VAL A 1 82 ? -6.292 4.911 4.837 1.00 97.88 82 VAL A CA 1
ATOM 643 C C . VAL A 1 82 ? -7.229 4.019 5.650 1.00 97.88 82 VAL A C 1
ATOM 645 O O . VAL A 1 82 ? -6.735 3.218 6.444 1.00 97.88 82 VAL A O 1
ATOM 648 N N . PRO A 1 83 ? -8.559 4.134 5.506 1.00 96.88 83 PRO A N 1
ATOM 649 C CA . PRO A 1 83 ? -9.481 3.231 6.186 1.00 96.88 83 PRO A CA 1
ATOM 650 C C . PRO A 1 83 ? -9.362 1.815 5.611 1.00 96.88 83 PRO A C 1
ATOM 652 O O . PRO A 1 83 ? -9.072 1.638 4.427 1.00 96.88 83 PRO A O 1
ATOM 655 N N . GLU A 1 84 ? -9.626 0.806 6.434 1.00 96.44 84 GLU A N 1
ATOM 656 C CA . GLU A 1 84 ? -9.556 -0.607 6.038 1.00 96.44 84 GLU A CA 1
ATOM 657 C C . GLU A 1 84 ? -10.381 -0.949 4.785 1.00 96.44 84 GLU A C 1
ATOM 659 O O . GLU A 1 84 ? -9.913 -1.694 3.928 1.00 96.44 84 GLU A O 1
ATOM 664 N N . ASP A 1 85 ? -11.545 -0.311 4.612 1.00 95.94 85 ASP A N 1
ATOM 665 C CA . ASP A 1 85 ? -12.436 -0.495 3.458 1.00 95.94 85 ASP A CA 1
ATOM 666 C C . ASP A 1 85 ? -11.802 -0.038 2.124 1.00 95.94 85 ASP A C 1
ATOM 668 O O . ASP A 1 85 ? -12.317 -0.332 1.044 1.00 95.94 85 ASP A O 1
ATOM 672 N N . TYR A 1 86 ? -10.710 0.735 2.173 1.00 97.31 86 TYR A N 1
ATOM 673 C CA . TYR A 1 86 ? -10.012 1.240 0.985 1.00 97.31 86 TYR A CA 1
ATOM 674 C C . TYR A 1 86 ? -8.862 0.327 0.559 1.00 97.31 86 TYR A C 1
ATOM 676 O O . TYR A 1 86 ? -8.318 0.510 -0.537 1.00 97.31 86 TYR A O 1
ATOM 684 N N . ILE A 1 87 ? -8.491 -0.647 1.394 1.00 97.19 87 ILE A N 1
ATOM 685 C CA . ILE A 1 87 ? -7.443 -1.614 1.092 1.00 97.19 87 ILE A CA 1
ATOM 686 C C . ILE A 1 87 ? -7.945 -2.594 0.033 1.00 97.19 87 ILE A C 1
ATOM 688 O O . ILE A 1 87 ? -8.960 -3.266 0.194 1.00 97.19 87 ILE A O 1
ATOM 692 N N . ILE A 1 88 ? -7.196 -2.703 -1.059 1.00 96.69 88 ILE A N 1
ATOM 693 C CA . ILE A 1 88 ? -7.442 -3.682 -2.123 1.00 96.69 88 ILE A CA 1
ATOM 694 C C . ILE A 1 88 ? -6.721 -4.992 -1.803 1.00 96.69 88 ILE A C 1
ATOM 696 O O . ILE A 1 88 ? -7.237 -6.078 -2.065 1.00 96.69 88 ILE A O 1
ATOM 700 N N . GLY A 1 89 ? -5.522 -4.892 -1.235 1.00 96.69 89 GLY A N 1
ATOM 701 C CA . GLY A 1 89 ? -4.720 -6.039 -0.843 1.00 96.69 89 GLY A CA 1
ATOM 702 C C . GLY A 1 89 ? -3.283 -5.658 -0.525 1.00 96.69 89 GLY A C 1
ATOM 703 O O . GLY A 1 89 ? -2.917 -4.481 -0.561 1.00 96.69 89 GLY A O 1
ATOM 704 N N . LYS A 1 90 ? -2.456 -6.666 -0.253 1.00 96.88 90 LYS A N 1
ATOM 705 C CA . LYS A 1 90 ? -1.019 -6.497 -0.017 1.00 96.88 90 LYS A CA 1
ATOM 706 C C . LYS A 1 90 ? -0.180 -7.171 -1.087 1.00 96.88 90 LYS A C 1
ATOM 708 O O . LYS A 1 90 ? -0.582 -8.183 -1.661 1.00 96.88 90 LYS A O 1
ATOM 713 N N . VAL A 1 91 ? 0.985 -6.603 -1.364 1.00 96.56 91 VAL A N 1
ATOM 714 C CA . VAL A 1 91 ? 1.960 -7.164 -2.297 1.00 96.56 91 VAL A CA 1
ATOM 715 C C . VAL A 1 91 ? 2.627 -8.363 -1.630 1.00 96.56 91 VAL A C 1
ATOM 717 O O . VAL A 1 91 ? 3.258 -8.222 -0.588 1.00 96.56 91 VAL A O 1
ATOM 720 N N . VAL A 1 92 ? 2.483 -9.542 -2.234 1.00 96.12 92 VAL A N 1
ATOM 721 C CA . VAL A 1 92 ? 3.073 -10.799 -1.731 1.00 96.12 92 VAL A CA 1
ATOM 722 C C . VAL A 1 92 ? 4.236 -11.287 -2.584 1.00 96.12 92 VAL A C 1
ATOM 724 O O . VAL A 1 92 ? 5.035 -12.103 -2.134 1.00 96.12 92 VAL A O 1
ATOM 727 N N . TRP A 1 93 ? 4.341 -10.789 -3.817 1.00 93.88 93 TRP A N 1
ATOM 728 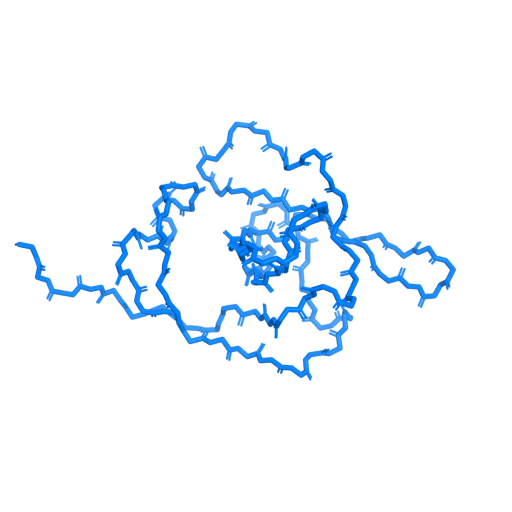C CA . TRP A 1 93 ? 5.450 -11.098 -4.707 1.00 93.88 93 TRP A CA 1
ATOM 729 C C . TRP A 1 93 ? 5.705 -9.947 -5.676 1.00 93.88 93 TRP A C 1
ATOM 731 O O . TRP A 1 93 ? 4.765 -9.317 -6.169 1.00 93.88 93 TRP A O 1
ATOM 741 N N . VAL A 1 94 ? 6.979 -9.717 -5.977 1.00 93.69 94 VAL A N 1
ATOM 742 C CA . VAL A 1 94 ? 7.441 -8.749 -6.973 1.00 93.69 94 VAL A CA 1
ATOM 743 C C . VAL A 1 94 ? 8.183 -9.529 -8.044 1.00 93.69 94 VAL A C 1
ATOM 745 O O . VAL A 1 94 ? 9.100 -10.289 -7.736 1.00 93.69 94 VAL A O 1
ATOM 748 N N . ILE A 1 95 ? 7.758 -9.384 -9.293 1.00 92.25 95 ILE A N 1
ATOM 749 C CA . ILE A 1 95 ? 8.469 -9.927 -10.446 1.00 92.25 95 ILE A CA 1
ATOM 750 C C . ILE A 1 95 ? 9.187 -8.739 -11.087 1.00 92.25 95 ILE A C 1
ATOM 752 O O . ILE A 1 95 ? 8.513 -7.910 -11.710 1.00 92.25 95 ILE A O 1
ATOM 756 N N . PRO A 1 96 ? 10.519 -8.626 -10.916 1.00 88.44 96 PRO A N 1
ATOM 757 C CA . PRO A 1 96 ? 11.280 -7.551 -11.525 1.00 88.44 96 PRO A CA 1
ATOM 758 C C . PRO A 1 96 ? 11.119 -7.605 -13.034 1.00 88.44 96 PRO A C 1
ATOM 760 O O . PRO A 1 96 ? 11.229 -8.682 -13.632 1.00 88.44 96 PRO A O 1
A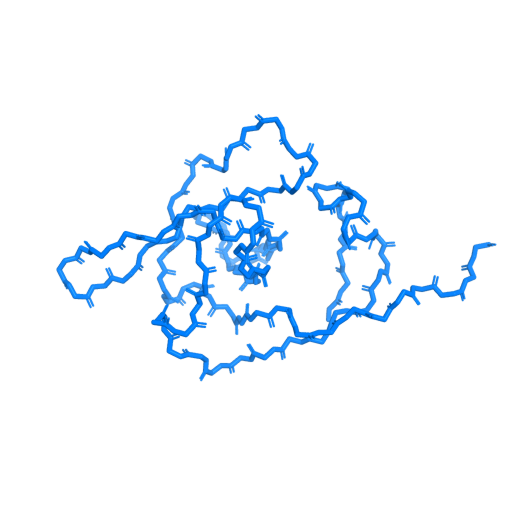TOM 763 N N . MET A 1 97 ? 10.890 -6.458 -13.663 1.00 80.62 97 MET A N 1
ATOM 764 C CA . MET A 1 97 ? 10.925 -6.425 -15.118 1.00 80.62 97 MET A CA 1
ATOM 765 C C . MET A 1 97 ? 12.373 -6.656 -15.579 1.0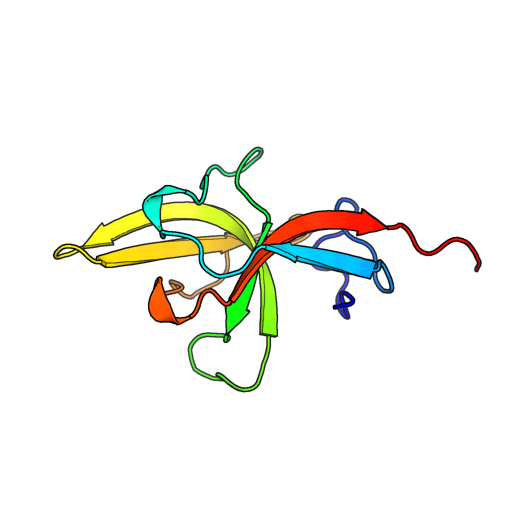0 80.62 97 MET A C 1
ATOM 767 O O . MET A 1 97 ? 13.272 -5.873 -15.275 1.00 80.62 97 MET A O 1
ATOM 771 N N . LEU A 1 98 ? 12.621 -7.768 -16.274 1.00 63.59 98 LEU A N 1
ATOM 772 C CA . LEU A 1 98 ? 13.916 -8.063 -16.885 1.00 63.59 98 LEU A CA 1
ATOM 773 C C . LEU A 1 98 ? 13.921 -7.508 -18.311 1.00 63.59 98 LEU A C 1
ATOM 775 O O . LEU A 1 98 ? 13.248 -8.051 -19.184 1.00 63.59 98 LEU A O 1
ATOM 779 N N . GLY A 1 99 ? 14.693 -6.445 -18.531 1.00 53.69 99 GLY A N 1
ATOM 780 C CA . GLY A 1 99 ? 14.912 -5.855 -19.851 1.00 53.69 99 GLY A CA 1
ATOM 781 C C . GLY A 1 99 ? 14.626 -4.359 -19.879 1.00 53.69 99 GLY A C 1
ATOM 782 O O . GLY A 1 99 ? 13.476 -3.946 -20.016 1.00 53.69 99 GLY A O 1
ATOM 783 N N . TYR A 1 100 ? 15.697 -3.574 -19.785 1.00 48.34 100 TYR A N 1
ATOM 784 C CA . TYR A 1 100 ? 15.808 -2.256 -20.401 1.00 48.34 100 TYR A CA 1
ATOM 785 C C . TYR A 1 100 ? 16.993 -2.311 -21.366 1.00 48.34 100 TYR A C 1
ATOM 787 O O . TYR A 1 100 ? 18.003 -2.949 -20.982 1.00 48.34 100 TYR A O 1
#

Sequence (100 aa):
MTPISESMEPTLKVGDLLVIQGGLNPEDINAEPNTGDIIVFRKPGNPDELVVHRAINKIERNGRYYFITKGDNNARPDNWEVPEDYIIGKVVWVIPMLGY